Protein AF-A0A2W6U2H5-F1 (afdb_monomer_lite)

pLDDT: mean 95.31, std 2.98, range [71.5, 98.44]

Radius of gyration: 15.95 Å; chains: 1; bounding box: 38×30×39 Å

Foldseek 3Di:
DVLVQFAAVVPVPFAEAAPQDLDDDDDPRGFKYFHQDDDDDPDDDPDDDQVVCQQQVVNGDDPVCSCVVRRHPRDPRFGKMKTKDWDDDPNHTPGIDIPNPDIDRGHHHGDD

Sequence (112 aa):
MNLTNIKQPFTEIFPGDFSGNPMQRMTPKVLFSTVAPVEFKSPKLIIFNEKLSEEIGLEGYEEKDLGFLVGNHLPDNIKPYSTAYAGHQFGNWAGQLGDGRAIYAGEIESPS

Structure (mmCIF, N/CA/C/O backbone):
data_AF-A0A2W6U2H5-F1
#
_entry.id   AF-A0A2W6U2H5-F1
#
loop_
_atom_site.group_PDB
_atom_site.id
_atom_site.type_symbol
_atom_site.label_atom_id
_atom_site.label_alt_id
_atom_site.label_comp_id
_atom_site.label_asym_id
_atom_site.label_entity_id
_atom_site.label_seq_id
_atom_site.pdbx_PDB_ins_code
_atom_site.Cartn_x
_atom_site.Cartn_y
_atom_site.Cartn_z
_atom_site.occupancy
_atom_site.B_iso_or_equiv
_atom_site.auth_seq_id
_atom_site.auth_comp_id
_atom_site.auth_asym_id
_atom_site.auth_atom_id
_atom_site.pdbx_PDB_model_num
ATOM 1 N N . MET A 1 1 ? -10.658 2.780 13.620 1.00 93.19 1 MET A N 1
ATOM 2 C CA . MET A 1 1 ? -9.382 3.205 13.008 1.00 93.19 1 MET A CA 1
ATOM 3 C C . MET A 1 1 ? -9.463 4.630 12.477 1.00 93.19 1 MET A C 1
ATOM 5 O O . MET A 1 1 ? -10.502 5.032 11.957 1.00 93.19 1 MET A O 1
ATOM 9 N N . ASN A 1 2 ? -8.357 5.372 12.527 1.00 94.50 2 ASN A N 1
ATOM 10 C CA . ASN A 1 2 ? -8.223 6.734 12.001 1.00 94.50 2 ASN A CA 1
ATOM 11 C C . ASN A 1 2 ? -7.996 6.759 10.469 1.00 94.50 2 ASN A C 1
ATOM 13 O O . ASN A 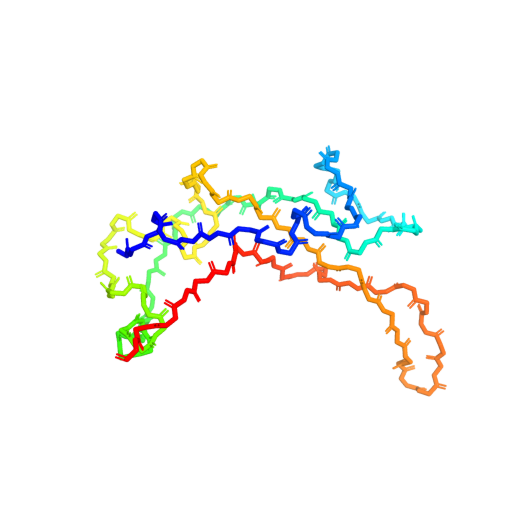1 2 ? -6.999 7.264 9.955 1.00 94.50 2 ASN A O 1
ATOM 17 N N . LEU A 1 3 ? -8.926 6.164 9.713 1.00 95.50 3 LEU A N 1
ATOM 18 C CA . LEU A 1 3 ? -8.798 5.976 8.257 1.00 95.50 3 LEU A CA 1
ATOM 19 C C . LEU A 1 3 ? -8.803 7.290 7.462 1.00 95.50 3 LEU A C 1
ATOM 21 O O . LEU A 1 3 ? -8.284 7.346 6.348 1.00 95.50 3 LEU A O 1
ATOM 25 N N . THR A 1 4 ? -9.369 8.357 8.028 1.00 95.12 4 THR A N 1
ATOM 26 C CA . THR A 1 4 ? -9.394 9.696 7.421 1.00 95.12 4 THR A CA 1
ATOM 27 C C . THR A 1 4 ? -8.007 10.320 7.298 1.00 95.12 4 THR A C 1
ATOM 29 O O . THR A 1 4 ? -7.816 11.206 6.470 1.00 95.12 4 THR A O 1
ATOM 32 N N . ASN A 1 5 ? -7.041 9.845 8.089 1.00 95.00 5 ASN A N 1
ATOM 33 C CA . ASN A 1 5 ? -5.663 10.329 8.066 1.00 95.00 5 ASN A CA 1
ATOM 34 C C . ASN A 1 5 ? -4.775 9.602 7.046 1.00 95.00 5 ASN A C 1
ATOM 36 O O . ASN A 1 5 ? -3.621 9.992 6.869 1.00 95.00 5 ASN A O 1
ATOM 40 N N . ILE A 1 6 ? -5.299 8.584 6.356 1.00 96.69 6 ILE A N 1
ATOM 41 C CA . ILE A 1 6 ? -4.588 7.904 5.271 1.00 96.69 6 ILE A CA 1
ATOM 42 C C . ILE A 1 6 ? -4.584 8.804 4.026 1.00 96.69 6 ILE A C 1
ATOM 44 O O . ILE A 1 6 ? -5.639 9.249 3.562 1.00 96.69 6 ILE A O 1
ATOM 48 N N . LYS A 1 7 ? -3.386 9.053 3.487 1.00 96.75 7 LYS A N 1
ATOM 49 C CA . LYS A 1 7 ? -3.101 9.911 2.326 1.00 96.75 7 LYS A CA 1
ATOM 50 C C . LYS A 1 7 ? -2.336 9.135 1.253 1.00 96.75 7 LYS A C 1
ATOM 52 O O . LYS A 1 7 ? -1.656 8.162 1.560 1.00 96.75 7 LYS A O 1
ATOM 57 N N . GLN A 1 8 ? -2.361 9.630 0.010 1.00 96.19 8 GLN A N 1
ATOM 58 C CA . GLN A 1 8 ? -1.727 8.975 -1.146 1.00 96.19 8 GLN A CA 1
ATOM 59 C C . GLN A 1 8 ? -0.601 9.802 -1.811 1.00 96.19 8 GLN A C 1
ATOM 61 O O . GLN A 1 8 ? -0.598 9.909 -3.045 1.00 96.19 8 GLN A O 1
ATOM 66 N N . PRO A 1 9 ? 0.358 10.392 -1.065 1.00 96.38 9 PRO A N 1
ATOM 67 C CA . PRO A 1 9 ? 1.347 11.301 -1.647 1.00 96.38 9 PRO A CA 1
ATOM 68 C C . PRO A 1 9 ? 2.198 10.624 -2.731 1.00 96.38 9 PRO A C 1
ATOM 70 O O . PRO A 1 9 ? 2.504 11.262 -3.738 1.00 96.38 9 PRO A O 1
ATOM 73 N N . PHE A 1 10 ? 2.496 9.320 -2.626 1.00 96.75 10 PHE A N 1
ATOM 74 C CA . PHE A 1 10 ? 3.177 8.585 -3.699 1.00 96.75 10 PHE A CA 1
ATOM 75 C C . PHE A 1 10 ? 2.459 8.707 -5.054 1.00 96.75 10 PHE A C 1
ATOM 77 O O . PHE A 1 10 ? 3.092 8.954 -6.083 1.00 96.75 10 PHE A O 1
ATOM 84 N N . THR A 1 11 ? 1.129 8.581 -5.060 1.00 96.56 11 THR A N 1
ATOM 85 C CA . THR A 1 11 ? 0.333 8.637 -6.297 1.00 96.56 11 THR A CA 1
ATOM 86 C C . THR A 1 11 ? 0.194 10.045 -6.872 1.00 96.56 11 THR A C 1
ATOM 88 O O . THR A 1 11 ? -0.108 10.196 -8.053 1.00 96.56 11 THR A O 1
ATOM 91 N N . GLU A 1 12 ? 0.428 11.069 -6.050 1.00 95.62 12 GLU A N 1
ATOM 92 C CA . GLU A 1 12 ? 0.392 12.478 -6.451 1.00 95.62 12 GLU A CA 1
ATOM 93 C C . GLU A 1 12 ? 1.735 12.941 -7.034 1.00 95.62 12 GLU A C 1
ATOM 95 O O . GLU A 1 12 ? 1.770 13.825 -7.889 1.00 95.62 12 GLU A O 1
ATOM 100 N N . ILE A 1 13 ? 2.840 12.337 -6.587 1.00 97.19 13 ILE A N 1
ATOM 101 C CA . ILE A 1 13 ? 4.204 12.740 -6.953 1.00 97.19 13 ILE A CA 1
ATOM 102 C C . ILE A 1 13 ? 4.710 11.986 -8.187 1.00 97.19 13 ILE A C 1
ATOM 104 O O . ILE A 1 13 ? 5.412 12.558 -9.025 1.00 97.19 13 ILE A O 1
ATOM 108 N N . PHE A 1 14 ? 4.393 10.696 -8.301 1.00 97.75 14 PHE A N 1
ATOM 109 C CA . PHE A 1 14 ? 4.986 9.822 -9.309 1.00 97.75 14 PHE A CA 1
ATOM 110 C C . PHE A 1 14 ? 4.056 9.559 -10.502 1.00 97.75 14 PHE A C 1
ATOM 112 O O . PHE A 1 14 ? 2.835 9.551 -10.357 1.00 97.75 14 PHE A O 1
ATOM 119 N N . PRO A 1 15 ? 4.606 9.301 -11.706 1.00 97.81 15 PRO A N 1
ATOM 120 C CA . PRO A 1 15 ? 3.793 8.910 -12.850 1.00 97.81 15 PRO A CA 1
ATOM 121 C C . PRO A 1 15 ? 3.142 7.546 -12.598 1.00 97.81 15 PRO A C 1
ATOM 123 O O . PRO A 1 15 ? 3.827 6.562 -12.310 1.00 97.81 15 PRO A O 1
ATOM 126 N N . GLY A 1 16 ? 1.823 7.484 -12.756 1.00 97.31 16 GLY A N 1
ATOM 127 C CA . GLY A 1 16 ? 1.017 6.292 -12.516 1.00 97.31 16 GLY A CA 1
ATOM 128 C C . GLY A 1 16 ? 0.049 5.988 -13.647 1.00 97.31 16 GLY A C 1
ATOM 129 O O . GLY A 1 16 ? -0.248 6.835 -14.491 1.00 97.31 16 GLY A O 1
ATOM 130 N N . ASP A 1 17 ? -0.462 4.764 -13.642 1.00 97.38 17 ASP A N 1
ATOM 131 C CA . ASP A 1 17 ? -1.598 4.359 -14.454 1.00 97.38 17 ASP A CA 1
ATOM 132 C C . ASP A 1 17 ? -2.883 4.380 -13.619 1.00 97.38 17 ASP A C 1
ATOM 134 O O . ASP A 1 17 ? -3.032 3.627 -12.659 1.00 97.38 17 ASP A O 1
ATOM 138 N N . PHE A 1 18 ? -3.826 5.233 -14.004 1.00 96.56 18 PHE A N 1
ATOM 139 C CA . PHE A 1 18 ? -5.092 5.426 -13.297 1.00 96.56 18 PHE A CA 1
ATOM 140 C C . PHE A 1 18 ? -6.275 4.718 -13.976 1.00 96.56 18 PHE A C 1
ATOM 142 O O . PHE A 1 18 ? -7.430 4.999 -13.671 1.00 96.56 18 PHE A O 1
ATOM 149 N N . SER A 1 19 ? -6.016 3.820 -14.933 1.00 95.06 19 SER A N 1
ATOM 150 C CA . SER A 1 19 ? -7.070 3.134 -15.698 1.00 95.06 19 SER A CA 1
ATOM 151 C C . SER A 1 19 ? -7.890 2.142 -14.873 1.00 95.06 19 SER A C 1
ATOM 153 O O . SER A 1 19 ? -8.962 1.732 -15.314 1.00 95.06 19 SER A O 1
ATOM 155 N N . GLY A 1 20 ? -7.377 1.707 -13.718 1.00 92.62 20 GLY A N 1
ATOM 156 C CA . GLY A 1 20 ? -8.008 0.665 -12.906 1.00 92.62 20 GLY A CA 1
ATOM 157 C C . GLY A 1 20 ? -7.980 -0.723 -13.552 1.00 92.62 20 GLY A C 1
ATOM 158 O O . GLY A 1 20 ? -8.740 -1.597 -13.147 1.00 92.62 20 GLY A O 1
ATOM 159 N N . ASN A 1 21 ? -7.141 -0.939 -14.572 1.00 92.69 21 ASN A N 1
ATOM 160 C CA . ASN A 1 21 ? -7.074 -2.208 -15.290 1.00 92.69 21 ASN A CA 1
ATOM 161 C C . ASN A 1 21 ? -6.509 -3.330 -14.389 1.00 92.69 21 ASN A C 1
ATOM 163 O O . ASN A 1 21 ? -5.325 -3.273 -14.047 1.00 92.69 21 ASN A O 1
ATOM 167 N N . PRO A 1 22 ? -7.296 -4.376 -14.063 1.00 88.31 22 PRO A N 1
ATOM 168 C CA . PRO A 1 22 ? -6.866 -5.447 -13.165 1.00 88.31 22 PRO A CA 1
ATOM 169 C C . PRO A 1 22 ? -6.016 -6.525 -13.863 1.00 88.31 22 PRO A C 1
ATOM 171 O O . PRO A 1 22 ? -5.612 -7.499 -13.232 1.00 88.31 22 PRO A O 1
ATOM 174 N N . MET A 1 23 ? -5.780 -6.411 -15.174 1.00 91.62 23 MET A N 1
ATOM 175 C CA . MET A 1 23 ? -5.041 -7.412 -15.942 1.00 91.62 23 MET A CA 1
ATOM 176 C C . MET A 1 23 ? -3.530 -7.247 -15.800 1.00 91.62 23 MET A C 1
ATOM 178 O O . MET A 1 23 ? -2.995 -6.137 -15.836 1.00 91.62 23 MET A O 1
ATOM 182 N N . GLN A 1 24 ? -2.829 -8.382 -15.746 1.00 90.56 24 GLN A N 1
ATOM 183 C CA . GLN A 1 24 ? -1.373 -8.413 -15.821 1.00 90.56 24 GLN A CA 1
ATOM 184 C C . GLN A 1 24 ? -0.899 -7.862 -17.171 1.00 90.56 24 GLN A C 1
ATOM 186 O O . GLN A 1 24 ? -1.318 -8.324 -18.233 1.00 90.56 24 GLN A O 1
ATOM 191 N N . ARG A 1 25 ? 0.008 -6.885 -17.127 1.00 93.56 25 ARG A N 1
ATOM 192 C CA . ARG A 1 25 ? 0.577 -6.227 -18.308 1.00 93.56 25 ARG A CA 1
ATOM 193 C C . ARG A 1 25 ? 1.877 -5.510 -17.961 1.00 93.56 25 ARG A C 1
ATOM 195 O O . ARG A 1 25 ? 2.158 -5.252 -16.795 1.00 93.56 25 ARG A O 1
ATOM 202 N N . MET A 1 26 ? 2.621 -5.131 -18.993 1.00 94.50 26 MET A N 1
ATOM 203 C CA . MET A 1 26 ? 3.746 -4.209 -18.855 1.00 94.50 26 MET A CA 1
ATOM 204 C C . MET A 1 26 ? 3.241 -2.784 -18.614 1.00 94.50 26 MET A C 1
ATOM 206 O O . MET A 1 26 ? 2.255 -2.355 -19.218 1.00 94.50 26 MET A O 1
ATOM 210 N N . THR A 1 27 ? 3.954 -2.035 -17.777 1.00 94.88 27 THR A N 1
ATOM 211 C CA . THR A 1 27 ? 3.613 -0.655 -17.399 1.00 94.88 27 THR A CA 1
ATOM 212 C C . THR A 1 27 ? 4.821 0.258 -17.628 1.00 94.88 27 THR A C 1
ATOM 214 O O . THR A 1 27 ? 5.401 0.786 -16.678 1.00 94.88 27 THR A O 1
ATOM 217 N N . PRO A 1 28 ? 5.279 0.421 -18.883 1.00 94.19 28 PRO A N 1
ATOM 218 C CA . PRO A 1 28 ? 6.454 1.234 -19.159 1.00 94.19 28 PRO A CA 1
ATOM 219 C C . PRO A 1 28 ? 6.200 2.697 -18.771 1.00 94.19 28 PRO A C 1
ATOM 221 O O . PRO A 1 28 ? 5.131 3.236 -19.045 1.00 94.19 28 PRO A O 1
ATOM 224 N N . LYS A 1 29 ? 7.225 3.356 -18.213 1.00 95.62 29 LYS A N 1
ATOM 225 C CA . LYS A 1 29 ? 7.239 4.791 -17.848 1.00 95.62 29 LYS A CA 1
ATOM 226 C C . LYS A 1 29 ? 6.339 5.203 -16.674 1.00 95.62 29 LYS A C 1
ATOM 228 O O . LYS A 1 29 ? 6.291 6.391 -16.368 1.00 95.62 29 LYS A O 1
ATOM 233 N N . VAL A 1 30 ? 5.672 4.264 -16.011 1.00 97.00 30 VAL A N 1
ATOM 234 C CA . VAL A 1 30 ? 4.899 4.524 -14.788 1.00 97.00 30 VAL A CA 1
ATOM 235 C C . VAL A 1 30 ? 5.420 3.654 -13.648 1.00 97.00 30 VAL A C 1
ATOM 237 O O . VAL A 1 30 ? 5.998 2.594 -13.884 1.00 97.00 30 VAL A O 1
ATOM 240 N N . LEU A 1 31 ? 5.239 4.121 -12.416 1.00 97.50 31 LEU A N 1
ATOM 241 C CA . LEU A 1 31 ? 5.754 3.480 -11.204 1.00 97.50 31 LEU A CA 1
ATOM 242 C C . LEU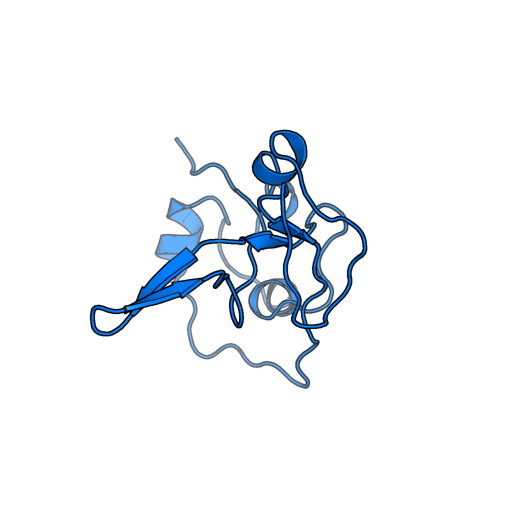 A 1 31 ? 4.685 2.701 -10.434 1.00 97.50 31 LEU A C 1
ATOM 244 O O . LEU A 1 31 ? 5.013 1.878 -9.582 1.00 97.50 31 LEU A O 1
ATOM 248 N N . PHE A 1 32 ? 3.410 2.924 -10.744 1.00 97.56 32 PHE A N 1
ATOM 249 C CA . PHE A 1 32 ? 2.294 2.215 -10.132 1.00 97.56 32 PHE A CA 1
ATOM 250 C C . PHE A 1 32 ? 1.084 2.151 -11.065 1.00 97.56 32 PHE A C 1
ATOM 252 O O . PHE A 1 32 ? 1.012 2.864 -12.069 1.00 97.56 32 PHE A O 1
ATOM 259 N N . SER A 1 33 ? 0.118 1.317 -10.693 1.00 97.56 33 SER A N 1
ATOM 260 C CA . SER A 1 33 ? -1.237 1.323 -11.241 1.00 97.56 33 SER A CA 1
ATOM 261 C C . SER A 1 33 ? -2.239 1.384 -10.095 1.00 97.56 33 SER A C 1
ATOM 263 O O . SER A 1 33 ? -2.085 0.661 -9.110 1.00 97.56 33 SER A O 1
ATOM 265 N N . THR A 1 34 ? -3.281 2.204 -10.216 1.00 96.94 34 THR A N 1
ATOM 266 C CA . THR A 1 34 ? -4.424 2.132 -9.298 1.00 96.94 34 THR A CA 1
ATOM 267 C C . THR A 1 34 ? -5.162 0.820 -9.509 1.00 96.94 34 THR A C 1
ATOM 269 O O . THR A 1 34 ? -5.327 0.383 -10.654 1.00 96.94 34 THR A O 1
ATOM 272 N N . VAL A 1 35 ? -5.637 0.214 -8.428 1.00 94.44 35 VAL A N 1
ATOM 273 C CA . VAL A 1 35 ? -6.361 -1.058 -8.467 1.00 94.44 35 VAL A CA 1
ATOM 274 C C . VAL A 1 35 ? -7.419 -1.084 -7.370 1.00 94.44 35 VAL A C 1
ATOM 276 O O . VAL A 1 35 ? -7.173 -0.651 -6.248 1.00 94.44 35 VAL A O 1
ATOM 279 N N . ALA A 1 36 ? -8.605 -1.593 -7.692 1.00 92.75 36 ALA A N 1
ATOM 280 C CA . ALA A 1 36 ? -9.611 -1.902 -6.686 1.00 92.75 36 ALA A CA 1
ATOM 281 C C . ALA A 1 36 ? -9.349 -3.316 -6.134 1.00 92.75 36 ALA A C 1
ATOM 283 O O . ALA A 1 36 ? -9.199 -4.246 -6.936 1.00 92.75 36 ALA A O 1
ATOM 284 N N . PRO A 1 37 ? -9.285 -3.512 -4.805 1.00 93.56 37 PRO A N 1
ATOM 285 C CA . PRO A 1 37 ? -9.191 -4.845 -4.225 1.00 93.56 37 PRO A CA 1
ATOM 286 C C . PRO A 1 37 ? -10.402 -5.707 -4.598 1.00 93.56 37 PRO A C 1
ATOM 288 O O . PRO A 1 37 ? -11.507 -5.210 -4.812 1.00 93.56 37 PRO A O 1
ATOM 291 N N . VAL A 1 38 ? -10.194 -7.021 -4.655 1.00 92.44 38 VAL A N 1
ATOM 292 C CA . VAL A 1 38 ? -11.294 -7.981 -4.791 1.00 92.44 38 VAL A CA 1
ATOM 293 C C . VAL A 1 38 ? -11.975 -8.144 -3.436 1.00 92.44 38 VAL A C 1
ATOM 295 O O . VAL A 1 38 ? -11.297 -8.343 -2.432 1.00 92.44 38 VAL A O 1
ATOM 298 N N . GLU A 1 39 ? -13.308 -8.114 -3.415 1.00 92.50 39 GLU A N 1
ATOM 299 C CA . GLU A 1 39 ? -14.060 -8.268 -2.172 1.00 92.50 39 GLU A CA 1
ATOM 300 C C . GLU A 1 39 ? -14.051 -9.710 -1.643 1.00 92.50 39 GLU A C 1
ATOM 302 O O . GLU A 1 39 ? -14.268 -10.682 -2.377 1.00 92.50 39 GLU A O 1
ATOM 307 N N . PHE A 1 40 ? -13.887 -9.845 -0.327 1.00 93.38 40 PHE A N 1
ATOM 308 C CA . PHE A 1 40 ? -13.993 -11.120 0.380 1.00 93.38 40 PHE A CA 1
ATOM 309 C C . PHE A 1 40 ? -15.375 -11.305 1.009 1.00 93.38 40 PHE A C 1
ATOM 311 O O . PHE A 1 40 ? -15.922 -10.402 1.642 1.00 93.38 40 PHE A O 1
ATOM 318 N N . LYS A 1 41 ? -15.932 -12.515 0.896 1.00 95.62 41 LYS A N 1
ATOM 319 C CA . LYS A 1 41 ? -17.215 -12.870 1.520 1.00 95.62 41 LYS A CA 1
ATOM 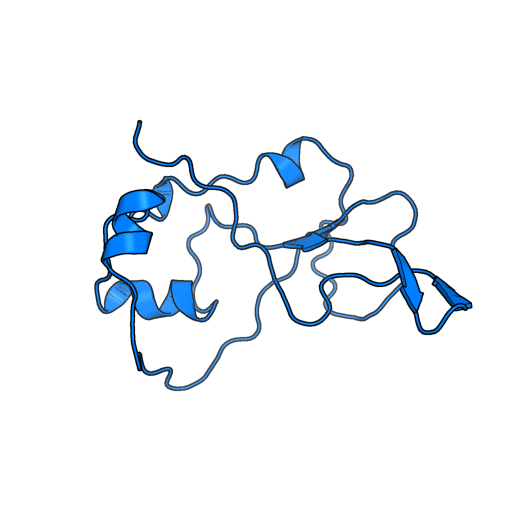320 C C . LYS A 1 41 ? -17.008 -13.329 2.962 1.00 95.62 41 LYS A C 1
ATOM 322 O O . LYS A 1 41 ? -16.214 -14.230 3.206 1.00 95.62 41 LYS A O 1
ATOM 327 N N . SER A 1 42 ? -17.808 -12.789 3.884 1.00 94.94 42 SER A N 1
ATOM 328 C CA . SER A 1 42 ? -17.840 -13.186 5.306 1.00 94.94 42 SER A CA 1
ATOM 329 C C . SER A 1 42 ? -16.461 -13.185 6.000 1.00 94.94 42 SER A C 1
ATOM 331 O O . SER A 1 42 ? -16.088 -14.202 6.597 1.00 94.94 42 SER A O 1
ATOM 333 N N . PRO A 1 43 ? -15.687 -12.082 5.922 1.00 95.62 43 PRO A N 1
ATOM 334 C CA . PRO A 1 43 ? -14.412 -11.982 6.625 1.00 95.62 43 PRO A CA 1
ATOM 335 C C . PRO A 1 43 ? -14.617 -12.113 8.140 1.00 95.62 43 PRO A C 1
ATOM 337 O O . PRO A 1 43 ? -15.654 -11.725 8.678 1.00 95.62 43 PRO A O 1
ATOM 340 N N . LYS A 1 44 ? -13.619 -12.663 8.833 1.00 95.88 44 LYS A N 1
ATOM 341 C CA . LYS A 1 44 ? -13.592 -12.749 10.296 1.00 95.88 44 LYS A CA 1
ATOM 342 C C . LYS A 1 44 ? -12.213 -12.368 10.796 1.00 95.88 44 LYS A C 1
ATOM 344 O O . LYS A 1 44 ? -11.214 -12.869 10.280 1.00 95.88 44 LYS A O 1
ATOM 349 N N . LEU A 1 45 ? -12.170 -11.521 11.816 1.00 96.62 45 LEU A N 1
ATOM 350 C CA . LEU A 1 45 ? -10.926 -11.199 12.495 1.00 96.62 45 LEU A CA 1
ATOM 351 C C . LEU A 1 45 ? -10.454 -12.413 13.309 1.00 96.62 45 LEU A C 1
ATOM 353 O O . LEU A 1 45 ? -11.220 -12.974 14.089 1.00 96.62 45 LEU A O 1
ATOM 357 N N . ILE A 1 46 ? -9.195 -12.814 13.119 1.00 97.19 46 ILE A N 1
ATOM 358 C CA . ILE A 1 46 ? -8.550 -13.875 13.911 1.00 97.19 46 ILE A CA 1
ATOM 359 C C . ILE A 1 46 ? -7.727 -13.251 15.040 1.00 97.19 46 ILE A C 1
ATOM 361 O O . ILE A 1 46 ? -7.851 -13.642 16.196 1.00 97.19 46 ILE A O 1
ATOM 365 N N . ILE A 1 47 ? -6.883 -12.278 14.695 1.00 97.19 47 ILE A N 1
ATOM 366 C CA . ILE A 1 47 ? -6.029 -11.540 15.622 1.00 97.19 47 ILE A CA 1
ATOM 367 C C . ILE A 1 47 ? -5.782 -10.142 15.059 1.00 97.19 47 ILE A C 1
ATOM 369 O O . ILE A 1 47 ? -5.665 -9.975 13.844 1.00 97.19 47 ILE A O 1
ATOM 373 N N . PHE A 1 48 ? -5.690 -9.154 15.943 1.00 97.62 48 PHE A N 1
ATOM 374 C CA . PHE A 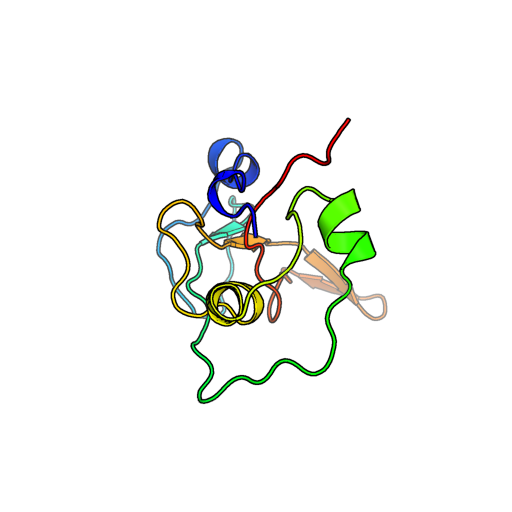1 48 ? -5.314 -7.787 15.613 1.00 97.62 48 PHE A CA 1
ATOM 375 C C . PHE A 1 48 ? -4.212 -7.317 16.564 1.00 97.62 48 PHE A C 1
ATOM 377 O O . PHE A 1 48 ? -4.195 -7.695 17.735 1.00 97.62 48 PHE A O 1
ATOM 384 N N . ASN A 1 49 ? -3.268 -6.528 16.052 1.00 97.62 49 ASN A N 1
ATOM 385 C CA . ASN A 1 49 ? -2.177 -5.982 16.850 1.00 97.62 49 ASN A CA 1
ATOM 386 C C . ASN A 1 49 ? -2.511 -4.544 17.263 1.00 97.62 49 ASN A C 1
ATOM 388 O O . ASN A 1 49 ? -2.118 -3.598 16.582 1.00 97.62 49 ASN A O 1
ATOM 392 N N . GLU A 1 50 ? -3.224 -4.404 18.382 1.00 97.06 50 GLU A N 1
ATOM 393 C CA . GLU A 1 50 ? -3.634 -3.099 18.926 1.00 97.06 50 GLU A CA 1
ATOM 394 C C . GLU A 1 50 ? -2.438 -2.170 19.146 1.00 97.06 50 GLU A C 1
ATOM 396 O O . GLU A 1 50 ? -2.445 -1.025 18.704 1.00 97.06 50 GLU A O 1
ATOM 401 N N . LYS A 1 51 ? -1.355 -2.697 19.730 1.00 96.75 51 LYS A N 1
ATOM 402 C CA . LYS A 1 51 ? -0.153 -1.912 20.024 1.00 96.75 51 LYS A CA 1
ATOM 403 C C . LYS A 1 51 ? 0.460 -1.307 18.759 1.00 96.75 51 LYS A C 1
ATOM 405 O O . LYS A 1 51 ? 0.777 -0.125 18.740 1.00 96.75 51 LYS A O 1
ATOM 410 N N . LEU A 1 52 ? 0.602 -2.099 17.693 1.00 96.88 52 LEU A N 1
ATOM 411 C CA . LEU A 1 52 ? 1.119 -1.577 16.425 1.00 96.88 52 LEU A CA 1
ATOM 412 C C . LEU A 1 52 ? 0.164 -0.542 15.822 1.00 96.88 52 LEU A C 1
ATOM 414 O O . LEU A 1 52 ? 0.620 0.445 15.258 1.00 96.88 52 LEU A O 1
ATOM 418 N N . SER A 1 53 ? -1.148 -0.757 15.941 1.00 96.44 53 SER A N 1
ATOM 419 C CA . SER A 1 53 ? -2.151 0.185 15.441 1.00 96.44 53 SER A CA 1
ATOM 420 C C . SER A 1 53 ? -2.023 1.563 16.087 1.00 96.44 53 SER A C 1
ATOM 422 O O . SER A 1 53 ? -2.181 2.569 15.400 1.00 96.44 53 SER A O 1
ATOM 424 N N . GLU A 1 54 ? -1.750 1.616 17.388 1.00 95.56 54 GLU A N 1
ATOM 425 C CA . GLU A 1 54 ? -1.467 2.861 18.104 1.00 95.56 54 GLU A CA 1
ATOM 426 C C . GLU A 1 54 ? -0.136 3.470 17.643 1.00 95.56 54 GLU A C 1
ATOM 428 O O . GLU A 1 54 ? -0.099 4.644 17.282 1.00 95.56 54 GLU A O 1
ATOM 433 N N . GLU A 1 55 ? 0.932 2.665 17.564 1.00 96.12 55 GLU A N 1
ATOM 434 C CA . GLU A 1 55 ? 2.275 3.115 17.157 1.00 96.12 55 GLU A CA 1
ATOM 435 C C . GLU A 1 55 ? 2.311 3.738 15.751 1.00 96.12 55 GLU A C 1
ATOM 437 O O . GLU A 1 55 ? 3.078 4.670 15.515 1.00 96.12 55 GLU A O 1
ATOM 442 N N . ILE A 1 56 ? 1.485 3.257 14.815 1.00 95.81 56 ILE A N 1
ATOM 443 C CA . ILE A 1 56 ? 1.433 3.783 13.438 1.00 95.81 56 ILE A CA 1
ATOM 444 C C . ILE A 1 56 ? 0.324 4.817 13.208 1.00 95.81 56 ILE A C 1
ATOM 446 O O . ILE A 1 56 ? 0.183 5.301 12.090 1.00 95.81 56 ILE A O 1
ATOM 450 N N . GLY A 1 57 ? -0.471 5.154 14.230 1.00 96.06 57 GLY A N 1
ATOM 451 C CA . GLY A 1 57 ? -1.487 6.214 14.141 1.00 96.06 57 GLY A CA 1
ATOM 452 C C . GLY A 1 57 ? -2.841 5.776 13.585 1.00 96.06 57 GLY A C 1
ATOM 453 O O . GLY A 1 57 ? -3.678 6.616 13.269 1.00 96.06 57 GLY A O 1
ATOM 454 N N . LEU A 1 58 ? -3.092 4.467 13.480 1.00 95.56 58 LEU A N 1
ATOM 455 C CA . LEU A 1 58 ? -4.414 3.928 13.142 1.00 95.56 58 LEU A CA 1
ATOM 456 C C . LEU A 1 58 ? -5.389 3.948 14.329 1.00 95.56 58 LEU A C 1
ATOM 458 O O . LEU A 1 58 ? -6.590 3.856 14.093 1.00 95.56 58 LEU A O 1
ATOM 462 N N . GLU A 1 59 ? -4.897 4.084 15.566 1.00 94.25 59 GLU A N 1
ATOM 463 C CA . GLU A 1 59 ? -5.710 4.296 16.782 1.00 94.25 59 GLU A CA 1
ATOM 464 C C . GLU A 1 59 ? -6.723 3.167 17.080 1.00 94.25 59 GLU A C 1
ATOM 466 O O . GLU A 1 59 ? -7.893 3.410 17.373 1.00 94.25 59 GLU A O 1
ATOM 471 N N . GLY A 1 60 ? -6.265 1.915 17.010 1.00 94.06 60 GLY A N 1
ATOM 472 C CA . GLY A 1 60 ? -7.034 0.725 17.392 1.00 94.06 60 GLY A CA 1
ATOM 473 C C . GLY A 1 60 ? -8.092 0.258 16.383 1.00 94.06 60 GLY A C 1
ATOM 474 O O . GLY A 1 60 ? -8.310 0.864 15.328 1.00 94.06 60 GLY A O 1
ATOM 475 N N . TYR A 1 61 ? -8.748 -0.856 16.715 1.00 96.19 61 TYR A N 1
ATOM 476 C CA . TYR A 1 61 ? -9.758 -1.518 15.883 1.00 96.19 61 TYR A CA 1
ATOM 477 C C . TYR A 1 61 ? -11.160 -1.524 16.512 1.00 96.19 61 TYR A C 1
ATOM 479 O O . TYR A 1 61 ? -11.351 -1.851 17.681 1.00 96.19 61 TYR A O 1
ATOM 487 N N . GLU A 1 62 ? -12.169 -1.268 15.681 1.00 95.56 62 GLU A N 1
ATOM 488 C CA . GLU A 1 62 ? -13.579 -1.550 15.943 1.00 95.56 62 GLU A CA 1
ATOM 489 C C . GLU A 1 62 ? -14.152 -2.470 14.850 1.00 95.56 62 GLU A C 1
ATOM 491 O O . GLU A 1 62 ? -13.653 -2.510 13.729 1.00 95.56 62 GLU A O 1
ATOM 496 N N . GLU A 1 63 ? -15.263 -3.170 15.116 1.00 94.44 63 GLU A N 1
ATOM 497 C CA . GLU A 1 63 ? -15.865 -4.113 14.150 1.00 94.44 63 GLU A CA 1
ATOM 498 C C . GLU A 1 63 ? -16.184 -3.481 12.781 1.00 94.44 63 GLU A C 1
ATOM 500 O O . GLU A 1 63 ? -16.041 -4.127 11.741 1.00 94.44 63 GLU A O 1
ATOM 505 N N . LYS A 1 64 ? -16.532 -2.187 12.763 1.00 93.81 64 LYS A N 1
ATOM 506 C CA . LYS A 1 64 ? -16.762 -1.409 11.534 1.00 93.81 64 LYS A CA 1
ATOM 507 C C . LYS A 1 64 ? -15.520 -1.301 10.633 1.00 93.81 64 LYS A C 1
ATOM 509 O O . LYS A 1 64 ? -15.667 -1.107 9.430 1.00 93.81 64 LYS A O 1
ATOM 514 N N . ASP A 1 65 ? -14.317 -1.442 11.190 1.00 95.69 65 ASP A N 1
ATOM 515 C CA . ASP A 1 65 ? -13.046 -1.303 10.471 1.00 95.69 65 ASP A CA 1
ATOM 516 C C . ASP A 1 65 ? -12.637 -2.590 9.736 1.00 95.69 65 ASP A C 1
ATOM 518 O O . ASP A 1 65 ? -11.683 -2.587 8.953 1.00 95.69 65 ASP A O 1
ATOM 522 N N . LEU A 1 66 ? -13.354 -3.704 9.947 1.00 96.25 66 LEU A N 1
ATOM 523 C CA . LEU A 1 66 ? -13.025 -4.989 9.325 1.00 96.25 66 LEU A CA 1
ATOM 524 C C . LEU A 1 66 ? -12.977 -4.896 7.797 1.00 96.25 66 LEU A C 1
ATOM 526 O O . LEU A 1 66 ? -12.132 -5.541 7.181 1.00 96.25 66 LEU A O 1
ATOM 530 N N . GLY A 1 67 ? -13.849 -4.078 7.197 1.00 95.94 67 GLY A N 1
ATOM 531 C CA . GLY A 1 67 ? -13.866 -3.845 5.754 1.00 95.94 67 GLY A CA 1
ATOM 532 C C . GLY A 1 67 ? -12.523 -3.325 5.245 1.00 95.94 67 GLY A C 1
ATOM 533 O O . GLY A 1 67 ? -11.940 -3.920 4.340 1.00 95.94 67 GLY A O 1
ATOM 534 N N . PHE A 1 68 ? -11.975 -2.303 5.903 1.00 95.88 68 PHE A N 1
ATOM 535 C CA . PHE A 1 68 ? -10.675 -1.736 5.554 1.00 95.88 68 PHE A CA 1
ATOM 536 C C . PHE A 1 68 ? -9.550 -2.778 5.606 1.00 95.88 68 PHE A C 1
ATOM 538 O O . PHE A 1 68 ? -8.789 -2.899 4.646 1.00 95.88 68 PHE A O 1
ATOM 545 N N . LEU A 1 69 ? -9.491 -3.586 6.671 1.00 95.38 69 LEU A N 1
ATOM 546 C CA . LEU A 1 69 ? -8.447 -4.604 6.851 1.00 95.38 69 LEU A CA 1
ATOM 547 C C . LEU A 1 69 ? -8.429 -5.684 5.763 1.00 95.38 69 LEU A C 1
ATOM 549 O O . LEU A 1 69 ? -7.381 -6.278 5.511 1.00 95.38 69 LEU A O 1
ATOM 553 N N . VAL A 1 70 ? -9.572 -5.955 5.133 1.00 95.44 70 VAL A N 1
ATOM 554 C CA . VAL A 1 70 ? -9.684 -6.959 4.064 1.00 95.44 70 VAL A CA 1
ATOM 555 C C . VAL A 1 70 ? -9.832 -6.344 2.672 1.00 95.44 70 VAL A C 1
ATOM 557 O O . VAL A 1 70 ? -9.978 -7.081 1.703 1.00 95.44 70 VAL A O 1
ATOM 560 N N . GLY A 1 71 ? -9.785 -5.015 2.548 1.00 95.25 71 GLY A N 1
ATOM 561 C CA . GLY A 1 71 ? -9.955 -4.323 1.268 1.00 95.25 71 GLY A CA 1
ATOM 562 C C . GLY A 1 71 ? -11.404 -4.227 0.772 1.00 95.25 71 GLY A C 1
ATOM 563 O O . GLY A 1 71 ? -11.617 -3.930 -0.400 1.00 95.25 71 GLY A O 1
ATOM 564 N N . ASN A 1 72 ? -12.398 -4.451 1.633 1.00 95.75 72 ASN A N 1
ATOM 565 C CA . ASN A 1 72 ? -13.817 -4.292 1.309 1.00 95.75 72 ASN A CA 1
ATOM 566 C C . ASN A 1 72 ? -14.306 -2.881 1.667 1.00 95.75 72 ASN A C 1
ATOM 568 O O . ASN A 1 72 ? -13.957 -2.356 2.723 1.00 95.75 72 ASN A O 1
ATOM 572 N N . HIS A 1 73 ? -15.195 -2.315 0.844 1.00 90.56 73 HIS A N 1
ATOM 573 C CA . HIS A 1 73 ? -15.913 -1.059 1.133 1.00 90.56 73 HIS A CA 1
ATOM 574 C C . HIS A 1 73 ? -15.001 0.071 1.647 1.00 90.56 73 HIS A C 1
ATOM 576 O O . HIS A 1 73 ? -15.277 0.700 2.670 1.00 90.56 73 HIS A O 1
ATOM 582 N N . LEU A 1 74 ? -13.878 0.287 0.956 1.00 94.81 74 LEU A N 1
ATOM 583 C CA . LEU A 1 74 ? -12.891 1.289 1.346 1.00 94.81 74 LEU A CA 1
ATOM 584 C C . LEU A 1 74 ? -13.483 2.713 1.313 1.00 94.81 74 LEU A C 1
ATOM 586 O O . LEU A 1 74 ? -14.251 3.018 0.400 1.00 94.81 74 LEU A O 1
ATOM 590 N N . PRO A 1 75 ? -13.113 3.591 2.266 1.00 94.44 75 PRO A N 1
ATOM 591 C CA . PRO A 1 75 ? -13.466 5.008 2.224 1.00 94.44 75 PRO A CA 1
ATOM 592 C C . PRO A 1 75 ? -12.943 5.718 0.966 1.00 94.44 75 PRO A C 1
ATOM 594 O O . PRO A 1 75 ? -11.865 5.394 0.473 1.00 94.44 75 PRO A O 1
ATOM 597 N N . ASP A 1 76 ? -13.646 6.758 0.511 1.00 93.25 76 ASP A N 1
ATOM 598 C CA . ASP A 1 76 ? -13.331 7.488 -0.731 1.00 93.25 76 ASP A CA 1
ATOM 599 C C . ASP A 1 76 ? -11.932 8.139 -0.759 1.00 93.25 76 ASP A C 1
ATOM 601 O O . ASP A 1 76 ? -11.375 8.381 -1.835 1.00 93.25 76 ASP A O 1
ATOM 605 N N . ASN A 1 77 ? -11.342 8.449 0.404 1.00 94.56 77 ASN A N 1
ATOM 606 C CA . ASN A 1 77 ? -9.982 8.997 0.482 1.00 94.56 77 ASN A CA 1
ATOM 607 C C . ASN A 1 77 ? -8.899 7.944 0.201 1.00 94.56 77 ASN A C 1
ATOM 609 O O . ASN A 1 77 ? -7.776 8.301 -0.157 1.00 94.56 77 ASN A O 1
ATOM 613 N N . ILE A 1 78 ? -9.230 6.659 0.328 1.00 96.19 78 ILE A N 1
ATOM 614 C CA . ILE A 1 78 ? -8.304 5.550 0.132 1.00 96.19 78 ILE A CA 1
ATOM 615 C C . ILE A 1 78 ? -8.349 5.152 -1.338 1.00 96.19 78 ILE A C 1
ATOM 617 O O . ILE A 1 78 ? -9.332 4.594 -1.820 1.00 96.19 78 ILE A O 1
ATOM 621 N N . LYS A 1 79 ? -7.265 5.442 -2.061 1.00 95.69 79 LYS A N 1
ATOM 622 C CA . LYS A 1 79 ? -7.118 5.124 -3.490 1.00 95.69 79 LYS A CA 1
ATOM 623 C C . LYS A 1 79 ? -6.021 4.078 -3.654 1.00 95.69 79 LYS A C 1
ATOM 625 O O . LYS A 1 79 ? -4.851 4.457 -3.770 1.00 95.69 79 LYS A O 1
ATOM 630 N N . PRO A 1 80 ? -6.355 2.780 -3.621 1.00 96.56 80 PRO A N 1
ATOM 631 C CA . PRO A 1 80 ? -5.341 1.752 -3.539 1.00 96.56 80 PRO A CA 1
ATOM 632 C C . PRO A 1 80 ? -4.543 1.633 -4.835 1.00 96.56 80 PRO A C 1
ATOM 634 O O . PRO A 1 80 ? -5.049 1.876 -5.939 1.00 96.56 80 PRO A O 1
ATOM 637 N N . TYR A 1 81 ? -3.281 1.247 -4.702 1.00 97.31 81 TYR A N 1
ATOM 638 C CA . TYR A 1 81 ? -2.376 1.094 -5.833 1.00 97.31 81 TYR A CA 1
ATOM 639 C C . TYR A 1 81 ? -1.396 -0.059 -5.623 1.00 97.31 81 TYR A C 1
ATOM 641 O O . TYR A 1 81 ? -1.097 -0.457 -4.499 1.00 97.31 81 TYR A O 1
ATOM 649 N N . SER A 1 82 ? -0.878 -0.582 -6.728 1.00 96.88 82 SER A N 1
ATOM 650 C CA . SER A 1 82 ? 0.194 -1.579 -6.746 1.00 96.88 82 SER A CA 1
ATOM 651 C C . SER A 1 82 ? 1.388 -1.003 -7.486 1.00 96.88 82 SER A C 1
ATOM 653 O O . SER A 1 82 ? 1.229 -0.374 -8.539 1.00 96.88 82 SER A O 1
ATOM 655 N N . THR A 1 83 ? 2.586 -1.206 -6.946 1.00 96.75 83 THR A N 1
ATOM 656 C CA . THR A 1 83 ? 3.807 -0.672 -7.548 1.00 96.75 83 THR A CA 1
ATOM 657 C C . THR A 1 83 ? 4.349 -1.604 -8.625 1.00 96.75 83 THR A C 1
ATOM 659 O O . THR A 1 83 ? 4.168 -2.827 -8.590 1.00 96.75 83 THR A O 1
ATOM 662 N N . ALA A 1 84 ? 5.019 -1.010 -9.610 1.00 96.00 84 ALA A N 1
ATOM 663 C CA . ALA A 1 84 ? 5.808 -1.727 -10.593 1.00 96.00 84 ALA A CA 1
ATOM 664 C C . ALA A 1 84 ? 7.279 -1.685 -10.171 1.00 96.00 84 ALA A C 1
ATOM 666 O O . ALA A 1 84 ? 7.867 -0.621 -9.994 1.00 96.00 84 ALA A O 1
ATOM 667 N N . TYR A 1 85 ? 7.888 -2.856 -10.055 1.00 96.12 85 TYR A N 1
ATOM 668 C CA . TYR A 1 85 ? 9.324 -3.004 -9.849 1.00 96.12 85 TYR A CA 1
ATOM 669 C C . TYR A 1 85 ? 9.848 -4.112 -10.754 1.00 96.12 85 TYR A C 1
ATOM 671 O O . TYR A 1 85 ? 9.094 -4.753 -11.479 1.00 96.12 85 TYR A O 1
ATOM 679 N N . ALA A 1 86 ? 11.154 -4.329 -10.754 1.00 96.81 86 ALA A N 1
ATOM 680 C CA . ALA A 1 86 ? 11.806 -5.351 -11.555 1.00 96.81 86 ALA A CA 1
ATOM 681 C C . ALA A 1 86 ? 12.943 -5.973 -10.747 1.00 96.81 86 ALA A C 1
ATOM 683 O O . ALA A 1 86 ? 13.360 -5.422 -9.727 1.00 96.81 86 ALA A O 1
ATOM 684 N N . GLY A 1 87 ? 13.453 -7.119 -11.182 1.00 97.75 87 GLY A N 1
ATOM 685 C CA . GLY A 1 87 ? 14.516 -7.765 -10.428 1.00 97.75 87 GLY A CA 1
ATOM 686 C C . GLY A 1 87 ? 15.128 -8.977 -11.098 1.00 97.75 87 GLY A C 1
ATOM 687 O O . GLY A 1 87 ? 14.634 -9.497 -12.099 1.00 97.75 87 GLY A O 1
ATOM 688 N N . HIS A 1 88 ? 16.226 -9.430 -10.500 1.00 98.12 88 HIS A N 1
ATOM 689 C CA . HIS A 1 88 ? 16.822 -10.715 -10.823 1.00 98.12 88 HIS A CA 1
ATOM 690 C C . HIS A 1 88 ? 16.224 -11.795 -9.920 1.00 98.12 88 HIS A C 1
ATOM 692 O O . HIS A 1 88 ? 16.182 -11.634 -8.701 1.00 98.12 88 HIS A O 1
ATOM 698 N N . GLN A 1 89 ? 15.796 -12.908 -10.509 1.00 98.00 89 GLN A N 1
ATOM 699 C CA . GLN A 1 89 ? 15.348 -14.098 -9.790 1.00 98.00 89 GLN A CA 1
ATOM 700 C C . GLN A 1 89 ? 16.215 -15.279 -10.219 1.00 98.00 89 GLN A C 1
ATOM 702 O O . GLN A 1 89 ? 16.452 -15.484 -11.408 1.00 98.00 89 GLN A O 1
ATOM 707 N N . PHE A 1 90 ? 16.736 -16.032 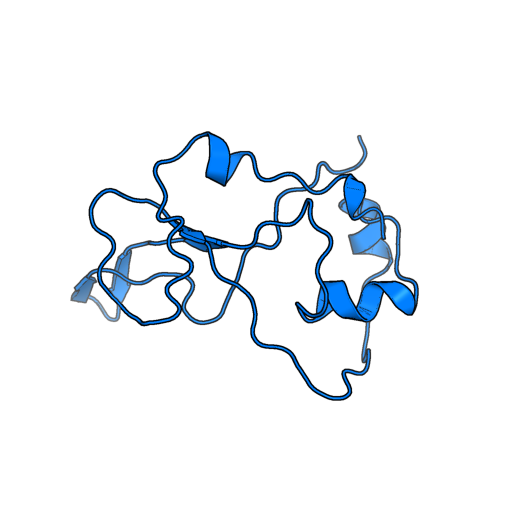-9.246 1.00 97.62 90 PHE A N 1
ATOM 708 C CA . PHE A 1 90 ? 17.624 -17.177 -9.494 1.00 97.62 90 PHE A CA 1
ATOM 709 C C . PHE A 1 90 ? 18.803 -16.850 -10.438 1.00 97.62 90 PHE A C 1
ATOM 711 O O . PHE A 1 90 ? 19.146 -17.636 -11.316 1.00 97.62 90 PHE A O 1
ATOM 718 N N . GLY A 1 91 ? 19.393 -15.656 -10.296 1.00 97.56 91 GLY A N 1
ATOM 719 C CA . GLY A 1 91 ? 20.533 -15.199 -11.104 1.00 97.56 91 GLY A CA 1
ATOM 720 C C . GLY A 1 91 ? 20.195 -14.686 -12.510 1.00 97.56 91 GLY A C 1
ATOM 721 O O . GLY A 1 91 ? 21.101 -14.268 -13.221 1.00 97.56 91 GLY A O 1
ATOM 722 N N . ASN A 1 92 ? 18.919 -14.669 -12.909 1.00 98.44 92 ASN A N 1
ATOM 723 C CA . ASN A 1 92 ? 18.478 -14.226 -14.234 1.00 98.44 92 ASN A CA 1
ATOM 724 C C . ASN A 1 92 ? 17.608 -12.970 -14.141 1.00 98.44 92 ASN A C 1
ATOM 726 O O . ASN A 1 92 ? 16.836 -12.821 -13.194 1.00 98.44 92 ASN A O 1
ATOM 730 N N . TRP A 1 93 ? 17.707 -12.073 -15.128 1.00 97.88 93 TRP A N 1
ATOM 731 C CA . TRP A 1 93 ? 16.820 -10.912 -15.229 1.00 97.88 93 TRP A CA 1
ATOM 732 C C . TRP A 1 93 ? 15.386 -11.369 -15.517 1.00 97.88 93 TRP A C 1
ATOM 734 O O . TRP A 1 93 ? 15.117 -11.920 -16.583 1.00 97.88 93 TRP A O 1
ATOM 744 N N . ALA A 1 94 ? 14.467 -11.131 -14.579 1.00 97.50 94 ALA A N 1
ATOM 745 C CA . ALA A 1 94 ? 13.068 -11.548 -14.699 1.00 97.50 94 ALA A CA 1
ATOM 746 C C . ALA A 1 94 ? 12.188 -10.511 -15.422 1.00 97.50 94 ALA A C 1
ATOM 748 O O . ALA A 1 94 ? 11.006 -10.754 -15.653 1.00 97.50 94 ALA A O 1
ATOM 749 N N . GLY A 1 95 ? 12.750 -9.354 -15.790 1.00 96.81 95 GLY A N 1
ATOM 750 C CA . GLY A 1 95 ? 11.974 -8.246 -16.337 1.00 96.81 95 GLY A CA 1
ATOM 751 C C . GLY A 1 95 ? 11.122 -7.557 -15.275 1.00 96.81 95 GLY A C 1
ATOM 752 O O . GLY A 1 95 ? 11.490 -7.497 -14.100 1.00 96.81 95 GLY A O 1
ATOM 753 N N . GLN A 1 96 ? 9.995 -6.997 -15.715 1.00 97.19 96 GLN A N 1
ATOM 754 C CA . GLN A 1 96 ? 9.038 -6.344 -14.831 1.00 97.19 96 GLN A CA 1
ATOM 755 C C . GLN A 1 96 ? 8.335 -7.380 -13.942 1.00 97.19 96 GLN A C 1
ATOM 757 O O . GLN A 1 96 ? 7.766 -8.360 -14.418 1.00 97.19 96 GLN A O 1
ATOM 762 N N . LEU A 1 97 ? 8.364 -7.101 -12.647 1.00 96.50 97 LEU A N 1
ATOM 763 C CA . LEU A 1 97 ? 7.590 -7.721 -11.584 1.00 96.50 97 LEU A CA 1
ATOM 764 C C . LEU A 1 97 ? 6.552 -6.690 -11.095 1.00 96.50 97 LEU A C 1
ATOM 766 O O . LEU A 1 97 ? 6.013 -5.910 -11.882 1.00 96.50 97 LEU A O 1
ATOM 770 N N . GLY A 1 98 ? 6.256 -6.679 -9.802 1.00 95.81 98 GLY A N 1
ATOM 771 C CA . GLY A 1 98 ? 5.319 -5.750 -9.187 1.00 95.81 98 GLY A CA 1
ATOM 772 C C . GLY A 1 98 ? 4.599 -6.391 -8.013 1.00 95.81 98 GLY A C 1
ATOM 773 O O . GLY A 1 98 ? 4.783 -7.578 -7.718 1.00 95.81 98 GLY A O 1
ATOM 774 N N . ASP A 1 99 ? 3.741 -5.619 -7.362 1.00 96.06 99 ASP A N 1
ATOM 775 C CA . ASP A 1 99 ? 2.907 -6.109 -6.267 1.00 96.06 99 ASP A CA 1
ATOM 776 C C . ASP A 1 99 ? 1.738 -6.964 -6.787 1.00 96.06 99 ASP A C 1
ATOM 778 O O . ASP A 1 99 ? 0.576 -6.585 -6.725 1.00 96.06 99 ASP A O 1
ATOM 782 N N . GLY A 1 100 ? 2.031 -8.161 -7.306 1.00 93.12 100 GLY A N 1
ATOM 783 C CA . GLY A 1 100 ? 1.025 -9.046 -7.916 1.00 93.12 100 GLY A CA 1
ATOM 784 C C . GLY A 1 100 ? 0.018 -9.669 -6.939 1.00 93.12 100 GLY A C 1
ATOM 785 O O . GLY A 1 100 ? -0.896 -10.371 -7.360 1.00 93.12 100 GLY A O 1
ATOM 786 N N . ARG A 1 101 ? 0.207 -9.462 -5.631 1.00 93.50 101 ARG A N 1
ATOM 787 C CA . ARG A 1 101 ? -0.656 -9.971 -4.547 1.00 93.50 101 ARG A CA 1
ATOM 788 C C . ARG A 1 101 ? -0.665 -9.070 -3.309 1.00 93.50 101 ARG A C 1
ATOM 790 O O . ARG A 1 101 ? -1.005 -9.526 -2.222 1.00 93.50 101 ARG A O 1
ATOM 797 N N . ALA A 1 102 ? -0.216 -7.831 -3.465 1.00 93.12 102 ALA A N 1
ATOM 798 C CA . ALA A 1 102 ? -0.207 -6.824 -2.418 1.00 93.12 102 ALA A CA 1
ATOM 799 C C . ALA A 1 102 ? -0.723 -5.512 -3.013 1.00 93.12 102 ALA A C 1
ATOM 801 O O . ALA A 1 102 ? -0.561 -5.245 -4.204 1.00 93.12 102 ALA A O 1
ATOM 802 N N . ILE A 1 103 ? -1.395 -4.720 -2.189 1.00 95.62 103 ILE A N 1
ATOM 803 C CA . ILE A 1 103 ? -1.947 -3.432 -2.585 1.00 95.62 103 ILE A CA 1
ATOM 804 C C . ILE A 1 103 ? -1.636 -2.466 -1.451 1.00 95.62 103 ILE A C 1
ATOM 806 O O . ILE A 1 103 ? -1.878 -2.775 -0.283 1.00 95.62 103 ILE A O 1
ATOM 810 N N . TYR A 1 104 ? -1.109 -1.299 -1.794 1.00 97.06 104 TYR A N 1
ATOM 811 C CA . TYR A 1 104 ? -0.978 -0.198 -0.859 1.00 97.06 104 TYR A CA 1
ATOM 812 C C . TYR A 1 104 ? -2.351 0.427 -0.656 1.00 97.06 104 TYR A C 1
ATOM 814 O O . TYR A 1 104 ? -2.949 0.930 -1.605 1.00 97.06 104 TYR A O 1
ATOM 822 N N . ALA A 1 105 ? -2.847 0.408 0.581 1.00 96.25 105 ALA A N 1
ATOM 823 C CA . ALA A 1 105 ? -4.022 1.192 0.947 1.00 96.25 105 ALA A CA 1
ATOM 824 C C . ALA A 1 105 ? -3.686 2.689 0.933 1.00 96.25 105 ALA A C 1
ATOM 826 O O . ALA A 1 105 ? -4.469 3.492 0.437 1.00 96.25 105 ALA A O 1
ATOM 827 N N . GLY A 1 106 ? -2.493 3.046 1.408 1.00 95.75 106 GLY A N 1
ATOM 828 C CA . GLY A 1 106 ? -2.033 4.419 1.490 1.00 95.75 106 GLY A CA 1
ATOM 829 C C . GLY A 1 106 ? -0.888 4.593 2.466 1.00 95.75 106 GLY A C 1
ATOM 830 O O . GLY A 1 106 ? -0.243 3.624 2.867 1.00 95.75 106 GLY A O 1
ATOM 831 N N . GLU A 1 107 ? -0.668 5.839 2.851 1.00 9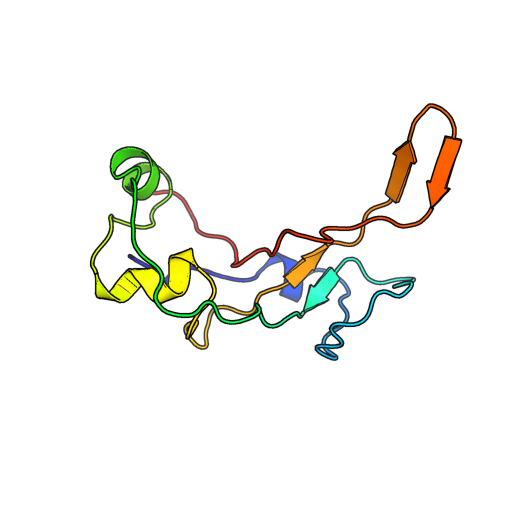6.81 107 GLU A N 1
ATOM 832 C CA . GLU A 1 107 ? 0.360 6.262 3.791 1.00 96.81 107 GLU A CA 1
ATOM 833 C C . GLU A 1 107 ? -0.306 6.972 4.972 1.00 96.81 107 GLU A C 1
ATOM 835 O O . GLU A 1 107 ? -1.234 7.760 4.793 1.00 96.81 107 GLU A O 1
ATOM 840 N N . ILE A 1 108 ? 0.158 6.685 6.186 1.00 95.81 108 ILE A N 1
ATOM 841 C CA . ILE A 1 108 ? -0.311 7.315 7.421 1.00 95.81 108 ILE A CA 1
ATOM 842 C C . ILE A 1 108 ? 0.900 7.788 8.223 1.00 95.81 108 ILE A C 1
ATOM 844 O O . ILE A 1 108 ? 1.938 7.125 8.245 1.00 95.81 108 ILE A O 1
ATOM 848 N N . GLU A 1 109 ? 0.782 8.961 8.836 1.00 94.25 109 GLU A N 1
ATOM 849 C CA . GLU A 1 109 ? 1.814 9.512 9.710 1.00 94.25 109 GLU A CA 1
ATOM 850 C C . GLU A 1 109 ? 1.675 8.892 11.104 1.00 94.25 109 GLU A C 1
ATOM 852 O O . GLU A 1 109 ? 0.591 8.908 11.690 1.00 94.25 109 GLU A O 1
ATOM 857 N N . SER A 1 110 ? 2.771 8.350 11.637 1.00 93.00 110 SER A N 1
ATOM 858 C CA . SER A 1 110 ? 2.799 7.873 13.018 1.00 93.00 110 SER A CA 1
ATOM 859 C C . SER A 1 110 ? 2.620 9.044 13.993 1.00 93.00 110 SER A C 1
ATOM 861 O O . SER A 1 110 ? 3.091 10.149 13.699 1.00 93.00 110 SER A O 1
ATOM 863 N N . PRO A 1 111 ? 2.030 8.820 15.179 1.00 87.44 111 PRO A N 1
ATOM 864 C CA . PRO A 1 111 ? 2.030 9.808 16.245 1.00 87.44 111 PRO A CA 1
ATOM 865 C C . PRO A 1 111 ? 3.475 10.166 16.610 1.00 87.44 111 PRO A C 1
ATOM 867 O O . PRO A 1 111 ? 4.343 9.293 16.664 1.00 87.44 111 PRO A O 1
ATOM 870 N N . SER A 1 112 ? 3.734 11.458 16.806 1.00 71.50 112 SER A N 1
ATOM 871 C CA . SER A 1 112 ? 5.034 11.999 17.229 1.00 71.50 112 SER A CA 1
ATOM 872 C C . SER A 1 112 ? 5.339 11.731 18.696 1.00 71.50 112 SER A C 1
ATOM 874 O O . SER A 1 112 ? 4.396 11.922 19.499 1.00 71.50 112 SER A O 1
#

Secondary structure (DSSP, 8-state):
--GGG-B-HHHHHS-EE-S---S----TT-SEEE-PPPPPSS-------HHHHHHTT-----GGGHHHHHT-S--TT---EEE--EEEETTEEEEE---TT--B--B-PPP-